Protein AF-A0A918ZG04-F1 (afdb_monomer)

Foldseek 3Di:
DDAWPVQKDWDFFWDQQTWIWIDNVVPDTDTDHHQPPPDDPCLVVAARGWHDWDWDDDPQKIKIWIKRHDPPDPSIDIDIWIANTNDRPRTDD

Sequence (93 aa):
MIRTSAGKYVLYATGGGLVERSSTNRIAFTSGRDAFTTKPSWWSSYATEAWASDISYHGGKYLMYYAVSTFGSNKSAIGLAGSTTGEPDSWSD

Secondary structure (DSSP, 8-state):
-EE-TTS-EEEEESBTT-EEEEESSSSS-EEEEES-SS--GGGGGT-SSEEEEEEEEETTEEEEEEEE--TT----EEEEEEESSSSTT--B-

Structure (mmCIF, N/CA/C/O backbone):
data_AF-A0A918ZG04-F1
#
_entry.id   AF-A0A918ZG04-F1
#
loop_
_atom_site.group_PDB
_atom_site.id
_atom_site.type_symbol
_atom_site.label_atom_id
_atom_site.label_alt_id
_atom_site.label_comp_id
_atom_site.label_asym_id
_atom_site.label_entity_id
_atom_site.label_seq_id
_atom_site.pdbx_PDB_ins_code
_atom_site.Cartn_x
_atom_site.Cartn_y
_atom_site.Cartn_z
_atom_site.occupancy
_atom_site.B_iso_or_equiv
_atom_site.auth_seq_id
_atom_site.auth_comp_id
_atom_site.auth_asym_id
_atom_site.auth_atom_id
_atom_site.pdbx_PDB_model_num
ATOM 1 N N . MET A 1 1 ? -3.702 7.861 5.748 1.00 91.25 1 MET A N 1
ATOM 2 C CA . MET A 1 1 ? -4.110 7.223 7.025 1.00 91.25 1 MET A CA 1
ATOM 3 C C . MET A 1 1 ? -5.617 7.078 7.029 1.00 91.25 1 MET A C 1
ATOM 5 O O . MET A 1 1 ? -6.292 8.048 6.709 1.00 91.25 1 MET A O 1
ATOM 9 N N . ILE A 1 2 ? -6.132 5.922 7.433 1.00 95.88 2 ILE A N 1
ATOM 10 C CA . ILE A 1 2 ? -7.562 5.621 7.504 1.00 95.88 2 ILE A CA 1
ATOM 11 C C . ILE A 1 2 ? -7.893 4.867 8.798 1.00 95.88 2 ILE A C 1
ATOM 13 O O . ILE A 1 2 ? -6.996 4.339 9.451 1.00 95.88 2 ILE A O 1
ATOM 17 N N . ARG A 1 3 ? -9.169 4.835 9.194 1.00 96.12 3 ARG A N 1
ATOM 18 C CA . ARG A 1 3 ? -9.646 4.013 10.312 1.00 96.12 3 ARG A CA 1
ATOM 19 C C . ARG A 1 3 ? -10.260 2.723 9.765 1.00 96.12 3 ARG A C 1
ATOM 21 O O . ARG A 1 3 ? -11.141 2.786 8.907 1.00 96.12 3 ARG A O 1
ATOM 28 N N . THR A 1 4 ? -9.789 1.574 10.235 1.00 95.38 4 THR A N 1
ATOM 29 C CA . THR A 1 4 ? -10.317 0.262 9.846 1.00 95.38 4 THR A CA 1
ATOM 30 C C . THR A 1 4 ? -11.645 -0.019 10.549 1.00 95.38 4 THR A C 1
ATOM 32 O O . THR A 1 4 ? -11.990 0.630 11.542 1.00 95.38 4 THR A O 1
ATOM 35 N N . SER A 1 5 ? -12.406 -0.993 10.051 1.00 92.44 5 SER A N 1
ATOM 36 C CA . SER A 1 5 ? -13.665 -1.439 10.666 1.00 92.44 5 SER A CA 1
ATOM 37 C C . SER A 1 5 ? -13.464 -1.994 12.082 1.00 92.44 5 SER A C 1
ATOM 39 O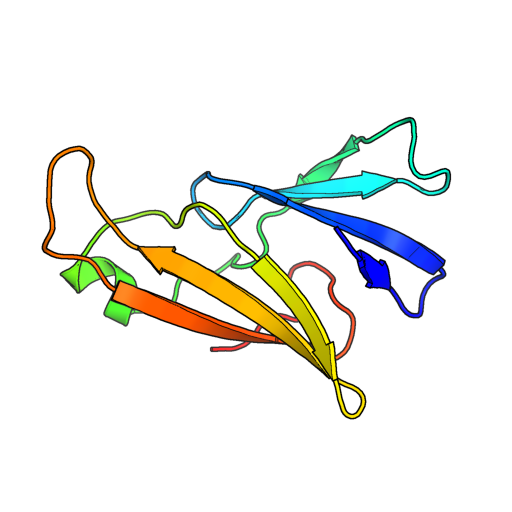 O . SER A 1 5 ? -14.353 -1.872 12.921 1.00 92.44 5 SER A O 1
ATOM 41 N N . ALA A 1 6 ? -12.265 -2.500 12.387 1.00 92.12 6 ALA A N 1
ATOM 42 C CA . ALA A 1 6 ? -11.840 -2.900 13.729 1.00 92.12 6 ALA A CA 1
ATOM 43 C C . ALA A 1 6 ? -11.539 -1.709 14.668 1.00 92.12 6 ALA A C 1
ATOM 45 O O . ALA A 1 6 ? -11.168 -1.899 15.824 1.00 92.12 6 ALA A O 1
ATOM 46 N N . GLY A 1 7 ? -11.672 -0.466 14.191 1.00 94.50 7 GLY A N 1
ATOM 47 C CA . GLY A 1 7 ? -11.491 0.750 14.982 1.00 94.50 7 GLY A CA 1
ATOM 48 C C . GLY A 1 7 ? -10.045 1.241 15.108 1.00 94.50 7 GLY A C 1
ATOM 49 O O . GLY A 1 7 ? -9.848 2.292 15.725 1.00 94.50 7 GLY A O 1
ATOM 50 N N . LYS A 1 8 ? -9.071 0.543 14.504 1.00 95.56 8 LYS A N 1
ATOM 51 C CA . LYS A 1 8 ? -7.639 0.893 14.474 1.00 95.56 8 LYS A CA 1
ATOM 52 C C . LYS A 1 8 ? -7.356 1.939 13.390 1.00 95.56 8 LYS A C 1
ATOM 54 O O . LYS A 1 8 ? -7.968 1.923 12.328 1.00 95.56 8 LYS A O 1
ATOM 59 N N . TYR A 1 9 ? -6.431 2.858 13.637 1.00 97.44 9 TYR A N 1
ATOM 60 C CA . TYR A 1 9 ? -5.897 3.754 12.613 1.00 97.44 9 TYR A CA 1
ATOM 61 C C . TYR A 1 9 ? -4.710 3.092 11.931 1.00 97.44 9 TYR A C 1
ATOM 63 O O . TYR A 1 9 ? -3.793 2.646 12.616 1.00 97.44 9 TYR A O 1
ATOM 71 N N . VAL A 1 10 ? -4.714 3.070 10.603 1.00 96.81 10 VAL A N 1
ATOM 72 C CA . VAL A 1 10 ? -3.637 2.508 9.785 1.00 96.81 10 VAL A CA 1
ATOM 73 C C . VAL A 1 10 ? -3.195 3.513 8.729 1.00 96.81 10 VAL A C 1
ATOM 75 O O . VAL A 1 10 ? -3.991 4.272 8.168 1.00 96.81 10 VAL A O 1
ATOM 78 N N . LEU A 1 11 ? -1.904 3.543 8.450 1.00 96.00 11 LEU A N 1
ATOM 79 C CA . LEU A 1 11 ? -1.333 4.174 7.268 1.00 96.00 11 LEU A CA 1
ATOM 80 C C . LEU A 1 11 ? -0.233 3.274 6.736 1.00 96.00 11 LEU A C 1
ATOM 82 O O . LEU A 1 11 ? 0.349 2.503 7.491 1.00 96.00 11 LEU A O 1
ATOM 86 N N . TYR A 1 12 ? 0.057 3.408 5.454 1.00 97.69 12 TYR A N 1
ATOM 87 C CA . TYR A 1 12 ? 1.146 2.695 4.818 1.00 97.69 12 TYR A CA 1
ATOM 88 C C . TYR A 1 12 ? 2.128 3.716 4.254 1.00 97.69 12 TYR A C 1
ATOM 90 O O . TYR A 1 12 ? 1.754 4.863 3.985 1.00 97.69 12 TYR A O 1
ATOM 98 N N . ALA A 1 13 ? 3.399 3.342 4.191 1.00 96.31 13 ALA A N 1
ATOM 99 C CA . ALA A 1 13 ? 4.476 4.252 3.835 1.00 96.31 13 ALA A CA 1
ATOM 100 C C . ALA A 1 13 ? 5.450 3.609 2.849 1.00 96.31 13 ALA A C 1
ATOM 102 O O . ALA A 1 13 ? 5.514 2.389 2.719 1.00 96.31 13 ALA A O 1
ATOM 103 N N . THR A 1 14 ? 6.232 4.459 2.184 1.00 97.69 14 THR A N 1
ATOM 104 C CA . THR A 1 14 ? 7.336 4.058 1.307 1.00 97.69 14 THR A CA 1
ATOM 105 C C . THR A 1 14 ? 8.261 3.045 1.984 1.00 97.69 14 THR A C 1
ATOM 107 O O . THR A 1 14 ? 8.699 3.259 3.115 1.00 97.69 14 THR A O 1
ATOM 110 N N . GLY A 1 15 ? 8.573 1.967 1.267 1.00 90.38 15 GLY A N 1
ATOM 111 C CA . GLY A 1 15 ? 9.414 0.864 1.731 1.00 90.38 15 GLY A CA 1
ATOM 112 C C . GLY A 1 15 ? 8.892 -0.469 1.202 1.00 90.38 15 GLY A C 1
ATOM 113 O O . GLY A 1 15 ? 7.726 -0.566 0.831 1.00 90.38 15 GLY A O 1
ATOM 114 N N . GLY A 1 16 ? 9.760 -1.477 1.112 1.00 83.88 16 GLY A N 1
ATOM 115 C CA . GLY A 1 16 ? 9.609 -2.690 0.296 1.00 83.88 16 GLY A CA 1
ATOM 116 C C . GLY A 1 16 ? 8.395 -3.607 0.492 1.00 83.88 16 GLY A C 1
ATOM 117 O O . GLY A 1 16 ? 8.594 -4.785 0.743 1.00 83.88 16 GLY A O 1
ATOM 118 N N . GLY A 1 17 ? 7.197 -3.130 0.157 1.00 87.25 17 GLY A N 1
ATOM 119 C CA . GLY A 1 17 ? 5.906 -3.819 0.306 1.00 87.25 17 GLY A CA 1
ATOM 120 C C . GLY A 1 17 ? 4.807 -2.920 0.894 1.00 87.25 17 GLY A C 1
ATOM 121 O O . GLY A 1 17 ? 3.676 -3.368 1.058 1.00 87.25 17 GLY A O 1
ATOM 122 N N . LEU A 1 18 ? 5.133 -1.645 1.138 1.00 97.12 18 LEU A N 1
ATOM 123 C CA . LEU A 1 18 ? 4.362 -0.620 1.837 1.00 97.12 18 LEU A CA 1
ATOM 124 C C . LEU A 1 18 ? 4.180 -0.977 3.310 1.00 97.12 18 LEU A C 1
ATOM 126 O O . LEU A 1 18 ? 3.276 -1.723 3.658 1.00 97.12 18 LEU A O 1
ATOM 130 N N . VAL A 1 19 ? 5.030 -0.433 4.182 1.00 96.62 19 VAL A N 1
ATOM 131 C CA . VAL A 1 19 ? 5.034 -0.785 5.611 1.00 96.62 19 VAL A CA 1
ATOM 132 C C . VAL A 1 19 ? 3.852 -0.156 6.343 1.00 96.62 19 VAL A C 1
ATOM 134 O O . VAL A 1 19 ? 3.648 1.059 6.274 1.00 96.62 19 VAL A O 1
ATOM 137 N N . GLU A 1 20 ? 3.092 -0.962 7.084 1.00 96.94 20 GLU A N 1
ATOM 138 C CA . GLU A 1 20 ? 2.021 -0.476 7.951 1.00 96.94 20 GLU A CA 1
ATOM 139 C C . GLU A 1 20 ? 2.599 0.295 9.149 1.00 96.94 20 GLU A C 1
ATOM 141 O O . GLU A 1 20 ? 3.523 -0.154 9.835 1.00 96.94 20 GLU A O 1
ATOM 146 N N . ARG A 1 21 ? 1.991 1.437 9.470 1.00 96.69 21 ARG A N 1
ATOM 147 C CA . ARG A 1 21 ? 2.024 2.038 10.805 1.00 96.69 21 ARG A CA 1
ATOM 148 C C . ARG A 1 21 ? 0.614 2.059 11.365 1.00 96.69 21 ARG A C 1
ATOM 150 O O . ARG A 1 21 ? -0.302 2.559 10.708 1.00 96.69 21 ARG A O 1
ATOM 157 N N . SER A 1 22 ? 0.448 1.570 12.589 1.00 96.75 22 SER A N 1
ATOM 158 C CA . SER A 1 22 ? -0.870 1.441 13.205 1.00 96.75 22 SER A CA 1
ATOM 159 C C . SER A 1 22 ? -0.955 2.084 14.584 1.00 96.75 22 SER A C 1
ATOM 161 O O . SER A 1 22 ? 0.050 2.245 15.272 1.00 96.75 22 SER A O 1
ATOM 163 N N . SER A 1 23 ? -2.156 2.507 14.972 1.00 97.62 23 SER A N 1
ATOM 164 C CA . SER A 1 23 ? -2.416 3.167 16.250 1.00 97.62 23 SER A CA 1
ATOM 165 C C . SER A 1 23 ? -3.860 2.959 16.695 1.00 97.62 23 SER A C 1
ATOM 167 O O . SER A 1 23 ? -4.776 2.958 15.877 1.00 97.62 23 SER A O 1
ATOM 169 N N . THR A 1 24 ? -4.098 2.858 18.001 1.00 97.12 24 THR A N 1
ATOM 170 C CA . THR A 1 24 ? -5.455 2.863 18.576 1.00 97.12 24 THR A CA 1
ATOM 171 C C . THR A 1 24 ? -5.946 4.269 18.922 1.00 97.12 24 THR A C 1
ATOM 173 O O . THR A 1 24 ? -7.151 4.494 18.996 1.00 97.12 24 THR A O 1
ATOM 176 N N . ASN A 1 25 ? -5.036 5.235 19.092 1.00 96.56 25 ASN A N 1
ATOM 177 C CA . ASN A 1 25 ? -5.348 6.596 19.539 1.00 96.56 25 ASN A CA 1
ATOM 178 C C . ASN A 1 25 ? -4.992 7.690 18.519 1.00 96.56 25 ASN A C 1
ATOM 180 O O . ASN A 1 25 ? -5.183 8.866 18.814 1.00 96.56 25 ASN A O 1
ATOM 184 N N . ARG A 1 26 ? -4.495 7.317 17.328 1.00 96.38 26 ARG A N 1
ATOM 185 C CA . ARG A 1 26 ? -4.096 8.228 16.235 1.00 96.38 26 ARG A CA 1
ATOM 186 C C . ARG A 1 26 ? -2.905 9.139 16.572 1.00 96.38 26 ARG A C 1
ATOM 188 O O . ARG A 1 26 ? -2.639 10.086 15.838 1.00 96.38 26 ARG A O 1
ATOM 195 N N . ILE A 1 27 ? -2.194 8.862 17.664 1.00 96.81 27 ILE A N 1
ATOM 196 C CA . ILE A 1 27 ? -1.065 9.670 18.145 1.00 96.81 27 ILE A CA 1
ATOM 197 C C . ILE A 1 27 ? 0.187 8.802 18.237 1.00 96.81 27 ILE A C 1
ATOM 199 O O . ILE A 1 27 ? 1.198 9.099 17.608 1.00 96.81 27 ILE A O 1
ATOM 203 N N . ALA A 1 28 ? 0.117 7.710 18.999 1.00 97.56 28 ALA A N 1
ATOM 204 C CA . ALA A 1 28 ? 1.224 6.780 19.170 1.00 97.56 28 ALA A CA 1
ATOM 205 C C . ALA A 1 28 ? 1.115 5.669 18.126 1.00 97.56 28 ALA A C 1
ATOM 207 O 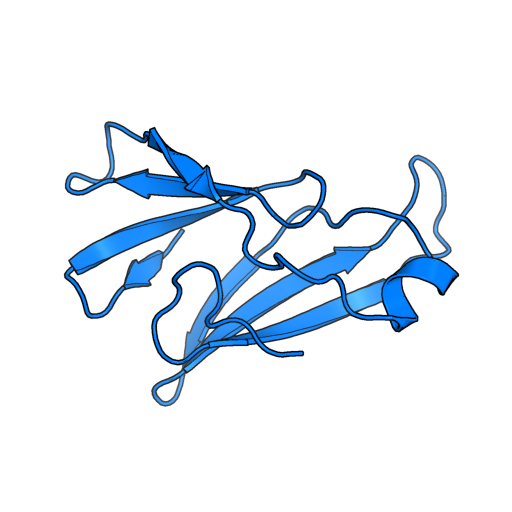O . ALA A 1 28 ? 0.171 4.875 18.172 1.00 97.56 28 ALA A O 1
ATOM 208 N N . PHE A 1 29 ? 2.059 5.630 17.185 1.00 97.31 29 PHE A N 1
ATOM 209 C CA . PHE A 1 29 ? 2.090 4.635 16.116 1.00 97.31 29 PHE A CA 1
ATOM 210 C C . PHE A 1 29 ? 3.170 3.588 16.357 1.00 97.31 29 PHE A C 1
ATOM 212 O O . PHE A 1 29 ? 4.300 3.915 16.717 1.00 97.31 29 PHE A O 1
ATOM 219 N N . THR A 1 30 ? 2.834 2.337 16.077 1.00 97.06 30 THR A N 1
ATOM 220 C CA . THR A 1 30 ? 3.775 1.219 16.030 1.00 97.06 30 THR A CA 1
ATOM 221 C C . THR A 1 30 ? 3.953 0.750 14.591 1.00 97.06 30 THR A C 1
ATOM 223 O O . THR A 1 30 ? 3.052 0.893 13.760 1.00 97.06 30 THR A O 1
ATOM 226 N N . SER A 1 31 ? 5.136 0.224 14.273 1.00 94.69 31 SER A N 1
ATOM 227 C CA . SER A 1 31 ? 5.373 -0.432 12.984 1.00 94.69 31 SER A CA 1
ATOM 228 C C . SER A 1 31 ? 4.695 -1.798 12.947 1.00 94.69 31 SER A C 1
ATOM 230 O O . SER A 1 31 ? 4.755 -2.539 13.928 1.00 94.69 31 SER A O 1
ATOM 232 N N . GLY A 1 32 ? 4.074 -2.112 11.814 1.00 91.19 32 GLY A N 1
ATOM 233 C CA . GLY A 1 32 ? 3.475 -3.405 11.511 1.00 91.19 32 GLY A CA 1
ATOM 234 C C . GLY A 1 32 ? 4.215 -4.132 10.389 1.00 91.19 32 GLY A C 1
ATOM 235 O O . GLY A 1 32 ? 5.421 -3.953 10.202 1.00 91.19 32 GLY A O 1
ATOM 236 N N . ARG A 1 33 ? 3.476 -4.973 9.660 1.00 93.81 33 ARG A N 1
ATOM 237 C CA . ARG A 1 33 ? 3.965 -5.683 8.467 1.00 93.81 33 ARG A CA 1
ATOM 238 C C . ARG A 1 33 ? 3.689 -4.874 7.201 1.00 93.81 33 ARG A C 1
ATOM 240 O O . ARG A 1 33 ? 2.945 -3.897 7.229 1.00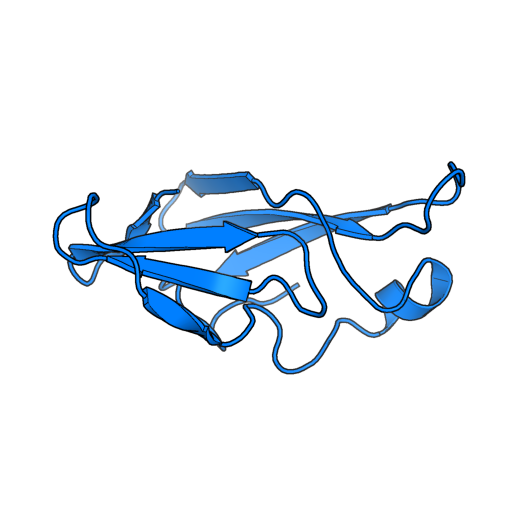 93.81 33 ARG A O 1
ATOM 247 N N . ASP A 1 34 ? 4.277 -5.299 6.093 1.00 96.38 34 ASP A N 1
ATOM 248 C CA . ASP A 1 34 ? 3.970 -4.740 4.781 1.00 96.38 34 ASP A CA 1
ATOM 249 C C . ASP A 1 34 ? 2.536 -5.070 4.342 1.00 96.38 34 ASP A C 1
ATOM 251 O O . ASP A 1 34 ? 2.006 -6.133 4.670 1.00 96.38 34 ASP A O 1
ATOM 255 N N . ALA A 1 35 ? 1.920 -4.172 3.569 1.00 96.44 35 ALA A N 1
ATOM 256 C CA . ALA A 1 35 ? 0.638 -4.413 2.909 1.00 96.44 35 ALA A CA 1
ATOM 257 C C . ALA A 1 35 ? 0.725 -5.644 2.000 1.00 96.44 35 ALA A C 1
ATOM 259 O O . ALA A 1 35 ? -0.148 -6.512 2.037 1.00 96.44 35 ALA A O 1
ATOM 260 N N . PHE A 1 36 ? 1.807 -5.711 1.219 1.00 95.62 36 PHE A N 1
ATOM 261 C CA . PHE A 1 36 ? 2.107 -6.790 0.290 1.00 95.62 36 PHE A CA 1
ATOM 262 C C . PHE A 1 36 ? 3.199 -7.697 0.853 1.00 95.62 36 PHE A C 1
ATOM 264 O O . PHE A 1 36 ? 4.390 -7.443 0.673 1.00 95.62 36 PHE A O 1
ATOM 271 N N . THR A 1 37 ? 2.796 -8.802 1.479 1.00 90.00 37 THR A N 1
ATOM 272 C CA . THR A 1 37 ? 3.724 -9.881 1.857 1.00 90.00 37 THR A CA 1
ATOM 273 C C . THR A 1 37 ? 4.242 -10.644 0.637 1.00 90.00 37 THR A C 1
ATOM 275 O O . THR A 1 37 ? 5.384 -11.097 0.627 1.00 90.00 37 THR A O 1
ATOM 278 N N . THR A 1 38 ? 3.438 -10.717 -0.428 1.00 92.25 38 THR A N 1
ATOM 279 C CA . THR A 1 38 ? 3.871 -11.118 -1.773 1.00 92.25 38 THR A CA 1
ATOM 280 C C . THR A 1 38 ? 3.621 -9.967 -2.740 1.00 92.25 38 THR A C 1
ATOM 282 O O . THR A 1 38 ? 2.490 -9.509 -2.887 1.00 92.25 38 THR A O 1
ATOM 285 N N . LYS A 1 39 ? 4.680 -9.487 -3.397 1.00 94.56 39 LYS A N 1
ATOM 286 C CA . LYS A 1 39 ? 4.600 -8.363 -4.339 1.00 94.56 39 LYS A CA 1
ATOM 287 C C . LYS A 1 39 ? 3.963 -8.822 -5.658 1.00 94.56 39 LYS A C 1
ATOM 289 O O . LYS A 1 39 ? 4.360 -9.880 -6.157 1.00 94.56 39 LYS A O 1
ATOM 294 N N . PRO A 1 40 ? 3.037 -8.046 -6.250 1.00 95.69 40 PRO A N 1
ATOM 295 C CA . PRO A 1 40 ? 2.530 -8.314 -7.591 1.00 95.69 40 PRO A CA 1
ATOM 296 C C . PRO A 1 40 ? 3.674 -8.496 -8.596 1.00 95.69 40 PRO A C 1
ATOM 298 O O . PRO A 1 40 ? 4.632 -7.720 -8.618 1.00 95.69 40 PRO A O 1
ATOM 301 N N . SER A 1 41 ? 3.590 -9.528 -9.440 1.00 96.50 41 SER A N 1
ATOM 302 C CA . SER A 1 41 ? 4.695 -9.912 -10.335 1.00 96.50 41 SER A CA 1
ATOM 303 C C . SER A 1 41 ? 5.092 -8.794 -11.303 1.00 96.50 41 SER A C 1
ATOM 305 O O . SER A 1 41 ? 6.273 -8.655 -11.640 1.00 96.50 41 SER A O 1
ATOM 307 N N . TRP A 1 42 ? 4.132 -7.955 -11.705 1.00 97.56 42 TRP A N 1
ATOM 308 C CA . TRP A 1 42 ? 4.360 -6.846 -12.627 1.00 97.56 42 TRP A CA 1
ATOM 309 C C . TRP A 1 42 ? 5.292 -5.768 -12.061 1.00 97.56 42 TRP A C 1
ATOM 311 O O . TRP A 1 42 ? 5.941 -5.081 -12.853 1.00 97.56 42 TRP A O 1
ATOM 321 N N . TRP A 1 43 ? 5.434 -5.645 -10.729 1.00 97.31 43 TRP A N 1
ATOM 322 C CA . TRP A 1 43 ? 6.321 -4.647 -10.111 1.00 97.31 43 TRP A CA 1
ATOM 323 C C . TRP A 1 43 ? 7.739 -4.744 -10.665 1.00 97.31 43 TRP A C 1
ATOM 325 O O . TRP A 1 43 ? 8.348 -3.722 -10.971 1.00 97.31 43 TRP A O 1
ATOM 335 N N . SER A 1 44 ? 8.218 -5.975 -10.883 1.00 96.88 44 SER A N 1
ATOM 336 C CA . SER A 1 44 ? 9.569 -6.281 -11.373 1.00 96.88 44 SER A CA 1
ATOM 337 C C . SER A 1 44 ? 9.924 -5.619 -12.712 1.00 96.88 44 SER A C 1
ATOM 339 O O . SER A 1 44 ? 11.102 -5.443 -13.012 1.00 96.88 44 SER A O 1
ATOM 341 N N . SER A 1 45 ? 8.930 -5.185 -13.496 1.00 98.00 45 SER A N 1
ATOM 342 C CA . SER A 1 45 ? 9.151 -4.420 -14.733 1.00 98.00 45 SER A CA 1
ATOM 343 C C . SER A 1 45 ? 9.588 -2.964 -14.492 1.00 98.00 45 SER A C 1
ATOM 345 O O . SER A 1 45 ? 10.068 -2.302 -15.423 1.00 98.00 45 SER A O 1
ATOM 347 N N . TYR A 1 46 ? 9.431 -2.475 -13.257 1.00 98.12 46 TYR A N 1
ATOM 348 C CA . TYR A 1 46 ? 9.651 -1.090 -12.838 1.00 98.12 46 TYR A CA 1
ATOM 349 C C . TYR A 1 46 ? 10.626 -0.980 -11.656 1.00 98.12 46 TYR A C 1
ATOM 351 O O . TYR A 1 46 ? 11.611 -0.252 -11.763 1.00 98.12 46 TYR A O 1
ATOM 359 N N . ALA A 1 47 ? 10.374 -1.687 -10.546 1.00 97.50 47 ALA A N 1
ATOM 360 C CA . ALA A 1 47 ?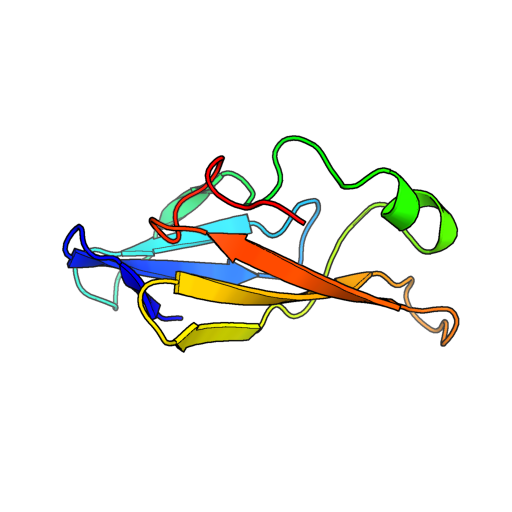 11.190 -1.642 -9.329 1.00 97.50 47 ALA A CA 1
ATOM 361 C C . ALA A 1 47 ? 10.938 -2.849 -8.400 1.00 97.50 47 ALA A C 1
ATOM 363 O O . ALA A 1 47 ? 10.101 -3.708 -8.664 1.00 97.50 47 ALA A O 1
ATOM 364 N N . THR A 1 48 ? 11.664 -2.915 -7.283 1.00 96.12 48 THR A N 1
ATOM 365 C CA . THR A 1 48 ? 11.523 -3.971 -6.261 1.00 96.12 48 THR A CA 1
ATOM 366 C C . THR A 1 48 ? 10.706 -3.536 -5.041 1.00 96.12 48 THR A C 1
ATOM 368 O O . THR A 1 48 ? 10.461 -4.345 -4.140 1.00 96.12 48 THR A O 1
ATOM 371 N N . GLU A 1 49 ? 10.270 -2.280 -4.990 1.00 96.19 49 GLU A N 1
ATOM 372 C CA . GLU A 1 49 ? 9.509 -1.693 -3.889 1.00 96.19 49 GLU A CA 1
ATOM 373 C C . GLU A 1 49 ? 8.480 -0.673 -4.382 1.00 96.19 49 GLU A C 1
ATOM 375 O O . GLU A 1 49 ? 8.511 -0.251 -5.540 1.00 96.19 49 GLU A O 1
ATOM 380 N N . ALA A 1 50 ? 7.573 -0.294 -3.481 1.00 97.62 50 ALA A N 1
ATOM 381 C CA . ALA A 1 50 ? 6.520 0.671 -3.741 1.00 97.62 50 ALA A CA 1
ATOM 382 C C . ALA A 1 50 ? 6.583 1.851 -2.770 1.00 97.62 50 ALA A C 1
ATOM 384 O O . ALA A 1 50 ? 7.057 1.740 -1.633 1.00 97.62 50 ALA A O 1
ATOM 385 N N . TRP A 1 51 ? 6.101 2.993 -3.243 1.00 98.31 51 TRP A N 1
ATOM 386 C CA . TRP A 1 51 ? 6.263 4.297 -2.624 1.00 98.31 51 TRP A CA 1
ATOM 387 C C . TRP A 1 51 ? 4.937 5.046 -2.531 1.00 98.31 51 TRP A C 1
ATOM 389 O O . TRP A 1 51 ? 4.019 4.815 -3.320 1.00 98.31 51 TRP A O 1
ATOM 399 N N . ALA A 1 52 ? 4.901 6.008 -1.604 1.00 98.00 52 ALA A N 1
ATOM 400 C CA . ALA A 1 52 ? 3.921 7.093 -1.564 1.00 98.00 52 ALA A CA 1
ATOM 401 C C . ALA A 1 52 ? 2.461 6.622 -1.671 1.00 98.00 52 ALA A C 1
ATOM 403 O O . ALA A 1 52 ? 1.694 7.129 -2.487 1.00 98.00 52 ALA A O 1
ATOM 404 N N . SER A 1 53 ? 2.083 5.634 -0.857 1.00 97.50 53 SER A N 1
ATOM 405 C CA . SER A 1 53 ? 0.724 5.103 -0.888 1.00 97.50 53 SER A CA 1
ATOM 406 C C . SER A 1 53 ? -0.316 6.134 -0.450 1.00 97.50 53 SER A C 1
ATOM 408 O O . SER A 1 53 ? -0.131 6.799 0.573 1.00 97.50 53 SER A O 1
ATOM 410 N N . ASP A 1 54 ? -1.444 6.169 -1.151 1.00 98.00 54 ASP A N 1
ATOM 411 C CA . ASP A 1 54 ? -2.651 6.901 -0.773 1.00 98.00 54 ASP A CA 1
ATOM 412 C C . ASP A 1 54 ? -3.810 5.926 -0.554 1.00 98.00 54 ASP A C 1
ATOM 414 O O . ASP A 1 54 ? -3.937 4.945 -1.285 1.00 98.00 54 ASP A O 1
ATOM 418 N N . ILE A 1 55 ? -4.625 6.155 0.482 1.00 97.75 55 ILE A N 1
ATOM 419 C CA . ILE A 1 55 ? -5.662 5.201 0.899 1.00 97.75 55 ILE A CA 1
ATOM 420 C C . ILE A 1 55 ? -6.972 5.908 1.185 1.00 97.75 55 ILE A C 1
ATOM 422 O O . ILE A 1 55 ? -7.025 6.840 1.992 1.00 97.75 55 ILE A O 1
ATOM 426 N N . SER A 1 56 ? -8.043 5.358 0.626 1.00 97.31 56 SER A N 1
ATOM 427 C CA . SER A 1 56 ? -9.412 5.814 0.821 1.00 97.31 56 SER A CA 1
ATOM 428 C C . SER A 1 56 ? -10.374 4.638 1.019 1.00 97.31 56 SER A C 1
ATOM 430 O O . SER A 1 56 ? -10.033 3.478 0.782 1.00 97.31 56 SER A O 1
ATOM 432 N N . TYR A 1 57 ? -11.578 4.925 1.519 1.00 97.25 57 TYR A N 1
ATOM 433 C CA . TYR A 1 57 ? -12.626 3.925 1.721 1.00 97.25 57 TYR A CA 1
ATOM 434 C C . TYR A 1 57 ? -13.872 4.322 0.939 1.00 97.25 57 TYR A C 1
ATOM 436 O O . TYR A 1 57 ? -14.466 5.370 1.197 1.00 97.25 57 TYR A O 1
ATOM 444 N N . HIS A 1 58 ? -14.266 3.477 -0.010 1.00 96.44 58 HIS A N 1
ATOM 445 C CA . HIS A 1 58 ? -15.384 3.726 -0.913 1.00 96.44 58 HIS A CA 1
ATOM 446 C C . HIS A 1 58 ? -16.176 2.439 -1.135 1.00 96.44 58 HIS A C 1
ATOM 448 O O . HIS A 1 58 ? -15.601 1.382 -1.379 1.00 96.44 58 HIS A O 1
ATOM 454 N N . GLY A 1 59 ? -17.507 2.523 -1.051 1.00 94.06 59 GLY A N 1
ATOM 455 C CA . GLY A 1 59 ? -18.389 1.407 -1.411 1.00 94.06 59 GLY A CA 1
ATOM 456 C C . GLY A 1 59 ? -18.130 0.108 -0.638 1.00 94.06 59 GLY A C 1
ATOM 457 O O . GLY A 1 59 ? -18.263 -0.968 -1.207 1.00 94.06 59 GLY A O 1
ATOM 458 N N . GLY A 1 60 ? -17.724 0.191 0.634 1.00 94.69 60 GLY A N 1
ATOM 459 C CA . GLY A 1 60 ? -17.437 -0.999 1.442 1.00 94.69 60 GLY A CA 1
ATOM 460 C C . GLY A 1 60 ? -16.013 -1.552 1.304 1.00 94.69 60 GLY A C 1
ATOM 461 O O . GLY A 1 60 ? -15.720 -2.606 1.863 1.00 94.69 60 GLY A O 1
ATOM 462 N N . LYS A 1 61 ? -15.134 -0.875 0.554 1.00 96.81 61 LYS A N 1
ATOM 463 C CA . LYS A 1 61 ? -13.790 -1.355 0.224 1.00 96.81 61 LYS A CA 1
ATOM 464 C C . LYS A 1 61 ? -12.734 -0.293 0.522 1.00 96.81 61 LYS A C 1
ATOM 466 O O . LYS A 1 61 ? -12.923 0.888 0.230 1.00 96.81 61 LYS A O 1
ATOM 471 N N . TYR A 1 62 ? -11.611 -0.726 1.083 1.00 98.00 62 TYR A N 1
ATOM 472 C CA . TYR A 1 62 ? -10.394 0.071 1.176 1.00 98.00 62 TYR A CA 1
ATOM 473 C C . TYR A 1 62 ? -9.660 -0.004 -0.161 1.00 98.00 62 TYR A C 1
ATOM 475 O O . TYR A 1 62 ? -9.457 -1.093 -0.702 1.00 98.00 62 TYR A O 1
ATOM 483 N N . LEU A 1 63 ? -9.281 1.150 -0.694 1.00 98.19 63 LEU A N 1
ATOM 484 C CA . LEU A 1 63 ? -8.554 1.292 -1.948 1.00 98.19 63 LEU A CA 1
ATOM 485 C C . LEU A 1 63 ? -7.210 1.940 -1.645 1.00 98.19 63 LEU A C 1
ATOM 487 O O . LEU A 1 63 ? -7.174 2.965 -0.968 1.00 98.19 63 LEU A O 1
ATOM 491 N N . MET A 1 64 ? -6.127 1.339 -2.126 1.00 98.19 64 MET A N 1
ATOM 492 C CA . MET A 1 64 ? -4.770 1.847 -1.970 1.00 98.19 64 MET A CA 1
ATOM 493 C C . MET A 1 64 ? -4.144 2.066 -3.339 1.00 98.19 64 MET A C 1
ATOM 495 O O . MET A 1 64 ? -3.882 1.105 -4.059 1.00 98.19 64 MET A O 1
ATOM 499 N N . TYR A 1 65 ? -3.862 3.321 -3.666 1.00 98.38 65 TYR A N 1
ATOM 500 C CA . TYR A 1 65 ? -2.987 3.664 -4.780 1.00 98.38 65 TYR A CA 1
ATOM 501 C C . TYR A 1 65 ? -1.543 3.721 -4.293 1.00 98.38 65 TYR A C 1
ATOM 503 O O . TYR A 1 65 ? -1.289 4.130 -3.161 1.00 98.38 65 TYR A O 1
ATOM 511 N N . TYR A 1 66 ? -0.591 3.320 -5.131 1.00 98.44 66 TYR A N 1
ATOM 512 C CA . TYR A 1 66 ? 0.837 3.346 -4.802 1.00 98.44 66 TYR A CA 1
ATOM 513 C C . TYR A 1 66 ? 1.693 3.456 -6.065 1.00 98.44 66 TYR A C 1
ATOM 515 O O .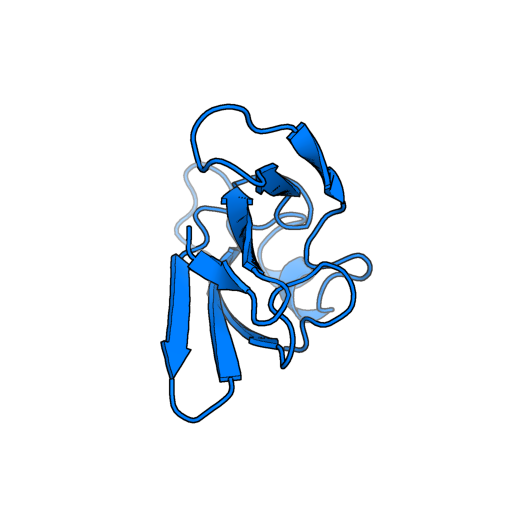 TYR A 1 66 ? 1.256 3.072 -7.148 1.00 98.44 66 TYR A O 1
ATOM 523 N N . ALA A 1 67 ? 2.920 3.960 -5.937 1.00 98.44 67 ALA A N 1
ATOM 524 C CA . ALA A 1 67 ? 3.861 4.077 -7.049 1.00 98.44 67 ALA A CA 1
ATOM 525 C C . ALA A 1 67 ? 4.930 2.979 -6.999 1.00 98.44 67 ALA A C 1
ATOM 527 O O . ALA A 1 67 ? 5.451 2.684 -5.930 1.00 98.44 67 ALA A O 1
ATOM 528 N N . VAL A 1 68 ? 5.310 2.426 -8.150 1.00 98.44 68 VAL A N 1
ATOM 529 C CA . VAL A 1 68 ? 6.455 1.511 -8.304 1.00 98.44 68 VAL A CA 1
ATOM 530 C C . VAL A 1 68 ? 7.453 2.176 -9.245 1.00 98.44 68 VAL A C 1
ATOM 532 O O . VAL A 1 68 ? 7.147 2.413 -10.417 1.00 98.44 68 VAL A O 1
ATOM 535 N N . SER A 1 69 ? 8.621 2.553 -8.720 1.00 98.00 69 SER A N 1
ATOM 536 C CA . SER A 1 69 ? 9.609 3.359 -9.445 1.00 98.00 69 SER A CA 1
ATOM 537 C C . SER A 1 69 ? 11.018 3.201 -8.872 1.00 98.00 69 SER A C 1
ATOM 539 O O . SER A 1 69 ? 11.208 2.670 -7.781 1.00 98.00 69 SER A O 1
ATOM 541 N N . THR A 1 70 ? 12.009 3.698 -9.610 1.00 97.69 70 THR A N 1
ATOM 542 C CA . THR A 1 70 ? 13.390 3.886 -9.150 1.00 97.69 70 THR A CA 1
ATOM 543 C C . THR A 1 70 ? 13.746 5.371 -9.107 1.00 97.69 70 THR A C 1
ATOM 545 O O . THR A 1 70 ? 13.127 6.198 -9.783 1.00 97.69 70 THR A O 1
ATOM 548 N N . PHE A 1 71 ? 14.703 5.740 -8.252 1.00 97.19 71 PHE A N 1
ATOM 549 C CA . PHE A 1 71 ? 15.001 7.147 -7.979 1.00 97.19 71 PHE A CA 1
ATOM 550 C C . PHE A 1 71 ? 15.592 7.813 -9.226 1.00 97.19 71 PHE A C 1
ATOM 552 O O . PHE A 1 71 ? 16.521 7.283 -9.831 1.00 97.19 71 PHE A O 1
ATOM 559 N N . GLY A 1 72 ? 15.043 8.964 -9.623 1.00 97.50 72 GLY A N 1
ATOM 560 C CA . GLY A 1 72 ? 15.468 9.694 -10.824 1.00 97.50 72 GLY A CA 1
ATOM 561 C C . GLY A 1 72 ? 14.949 9.136 -12.157 1.00 97.50 72 GLY A C 1
ATOM 562 O O . GLY A 1 72 ? 15.239 9.719 -13.197 1.00 97.50 72 GLY A O 1
ATOM 563 N N . SER A 1 73 ? 14.170 8.049 -12.151 1.00 97.75 73 SER A N 1
ATOM 564 C CA . SER A 1 73 ? 13.530 7.488 -13.348 1.00 97.75 73 SER A CA 1
ATOM 565 C C . SER A 1 73 ? 12.072 7.937 -13.465 1.00 97.75 73 SER A C 1
ATOM 567 O O . SER A 1 73 ? 11.367 8.022 -12.462 1.00 97.75 73 SER A O 1
ATOM 569 N N . ASN A 1 74 ? 11.603 8.163 -14.695 1.00 97.44 74 ASN A N 1
ATOM 570 C CA . ASN A 1 74 ? 10.179 8.323 -15.020 1.00 97.44 74 ASN A CA 1
ATOM 571 C C . ASN A 1 74 ? 9.551 7.047 -15.613 1.00 97.44 74 ASN A C 1
ATOM 573 O O . ASN A 1 74 ? 8.365 7.042 -15.948 1.00 97.44 74 ASN A O 1
ATOM 577 N N . LYS A 1 75 ? 10.331 5.966 -15.770 1.00 98.19 75 LYS A N 1
ATOM 578 C CA . LYS A 1 75 ? 9.792 4.636 -16.061 1.00 98.19 75 LYS A CA 1
ATOM 579 C C . LYS A 1 75 ? 9.176 4.096 -14.773 1.00 98.19 75 LYS A C 1
ATOM 581 O O . LYS A 1 75 ? 9.835 3.400 -14.003 1.00 98.19 75 LYS A O 1
ATOM 586 N N . SER A 1 76 ? 7.917 4.446 -14.563 1.00 98.50 76 SER A N 1
ATOM 587 C CA . SER A 1 76 ? 7.183 4.214 -13.321 1.00 98.50 76 SER A CA 1
ATOM 588 C C . SER A 1 76 ? 5.776 3.704 -13.625 1.00 98.50 76 SER A C 1
ATOM 590 O O . SER A 1 76 ? 5.273 3.864 -14.740 1.00 98.50 76 SER A O 1
ATOM 592 N N . ALA A 1 77 ? 5.128 3.119 -12.625 1.00 98.50 77 ALA A N 1
ATOM 593 C CA . ALA A 1 77 ? 3.720 2.744 -12.689 1.00 98.50 77 ALA A CA 1
ATOM 5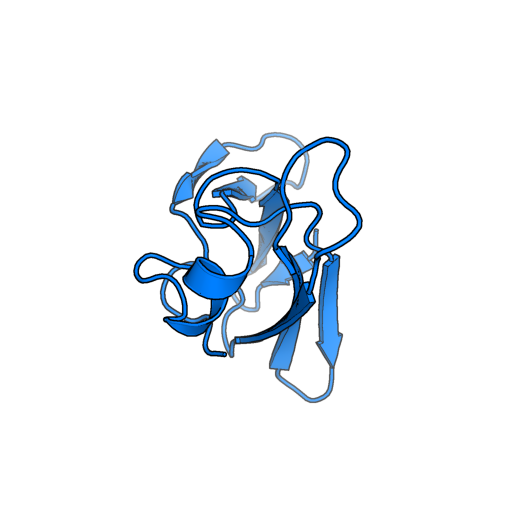94 C C . ALA A 1 77 ? 2.994 3.129 -11.398 1.00 98.50 77 ALA A C 1
ATOM 596 O O . ALA A 1 77 ? 3.606 3.187 -10.329 1.00 98.50 77 ALA A O 1
ATOM 597 N N . ILE A 1 78 ? 1.687 3.370 -11.510 1.00 98.69 78 ILE A N 1
ATOM 598 C CA . ILE A 1 78 ? 0.777 3.487 -10.367 1.00 98.69 78 ILE A CA 1
ATOM 599 C C . ILE A 1 78 ? -0.059 2.210 -10.320 1.00 98.69 78 ILE A C 1
ATOM 601 O O . ILE A 1 78 ? -0.703 1.868 -11.310 1.00 98.69 78 ILE A O 1
ATOM 605 N N . GLY A 1 79 ? -0.032 1.518 -9.184 1.00 98.19 79 GLY A N 1
ATOM 606 C CA . GLY A 1 79 ? -0.891 0.371 -8.902 1.00 98.19 79 GLY A CA 1
ATOM 607 C C . GLY A 1 79 ? -2.121 0.770 -8.090 1.00 98.19 79 GLY A C 1
ATOM 608 O O . GLY A 1 79 ? -2.138 1.825 -7.449 1.00 98.19 79 GLY A O 1
ATOM 609 N N . LEU A 1 80 ? -3.137 -0.092 -8.102 1.00 98.06 80 LEU A N 1
ATOM 610 C CA . LEU A 1 80 ? -4.328 0.013 -7.266 1.00 98.06 80 LEU A CA 1
ATOM 611 C C . LEU A 1 80 ? -4.568 -1.337 -6.601 1.00 98.06 80 LEU A C 1
ATOM 613 O O . LEU A 1 80 ? -4.787 -2.317 -7.294 1.00 98.06 80 LEU A O 1
ATOM 617 N N . ALA A 1 81 ? -4.607 -1.361 -5.273 1.00 98.06 81 ALA A N 1
ATOM 618 C CA . ALA A 1 81 ? -5.009 -2.533 -4.515 1.00 98.06 81 ALA A CA 1
ATOM 619 C C . ALA A 1 81 ? -6.297 -2.306 -3.734 1.00 98.06 81 ALA A C 1
ATOM 621 O O . ALA A 1 81 ? -6.613 -1.212 -3.262 1.00 98.06 81 ALA A O 1
ATOM 622 N N . GLY A 1 82 ? -7.037 -3.390 -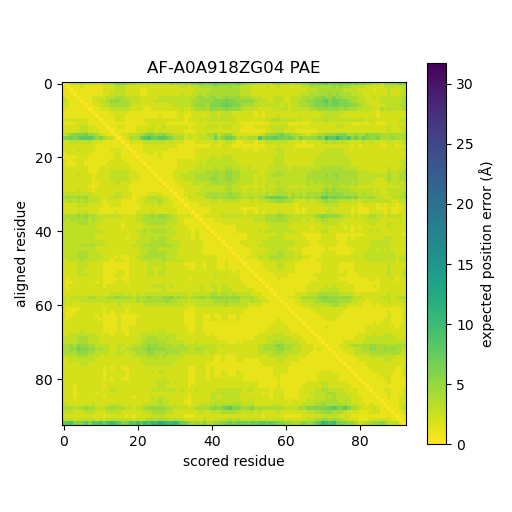3.578 1.00 97.94 82 GLY A N 1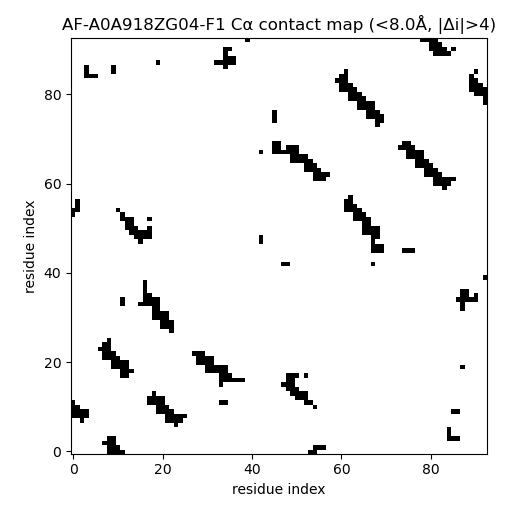
ATOM 623 C CA . GLY A 1 82 ? -8.272 -3.479 -2.841 1.00 97.94 82 GLY A CA 1
ATOM 624 C C . GLY A 1 82 ? -8.157 -4.323 -1.581 1.00 97.94 82 GLY A C 1
ATOM 625 O O . GLY A 1 82 ? -7.540 -5.383 -1.605 1.00 97.94 82 GLY A O 1
ATOM 626 N N . SER A 1 83 ? -8.835 -3.905 -0.515 1.00 97.56 83 SER A N 1
ATOM 627 C CA . SER A 1 83 ? -8.956 -4.675 0.723 1.00 97.56 83 SER A CA 1
ATOM 628 C C . SER A 1 83 ? -10.339 -4.513 1.362 1.00 97.56 83 SER A C 1
ATOM 630 O O . SER A 1 83 ? -10.978 -3.467 1.247 1.00 97.56 83 SER A O 1
ATOM 632 N N . THR A 1 84 ? -10.808 -5.547 2.060 1.00 96.25 84 THR A N 1
ATOM 633 C CA . THR A 1 84 ? -12.037 -5.505 2.873 1.00 96.25 84 THR A CA 1
ATOM 634 C C . THR A 1 84 ? -11.790 -5.082 4.324 1.00 96.25 84 THR A C 1
ATOM 636 O O . THR A 1 84 ? -12.737 -4.700 5.009 1.00 96.25 84 THR A O 1
ATOM 639 N N . THR A 1 85 ? -10.543 -5.110 4.805 1.00 95.75 85 THR A N 1
ATOM 640 C CA . THR A 1 85 ? -10.202 -4.816 6.213 1.00 95.75 85 THR A CA 1
ATOM 641 C C . THR A 1 85 ? -9.245 -3.635 6.381 1.00 95.75 85 THR A C 1
ATOM 643 O O . THR A 1 85 ? -9.241 -3.001 7.434 1.00 95.75 85 THR A O 1
ATOM 646 N N . GLY A 1 86 ? -8.456 -3.312 5.354 1.00 95.56 86 GLY A N 1
ATOM 647 C CA . GLY A 1 86 ? -7.388 -2.311 5.390 1.00 95.56 86 GLY A CA 1
ATOM 648 C C . GLY A 1 86 ? -6.110 -2.780 6.100 1.00 95.56 86 GLY A C 1
ATOM 649 O O . GLY A 1 86 ? -5.194 -1.980 6.292 1.00 95.56 86 GLY A O 1
ATOM 650 N N . GLU A 1 87 ? -6.040 -4.052 6.495 1.00 94.00 87 GLU A N 1
ATOM 651 C CA . GLU A 1 87 ? -4.944 -4.658 7.265 1.00 94.00 87 GLU A CA 1
ATOM 652 C C . GLU A 1 87 ? -3.937 -5.384 6.348 1.00 94.00 87 GLU A C 1
ATOM 654 O O . GLU A 1 87 ? -4.297 -5.752 5.223 1.00 94.00 87 GLU A O 1
ATOM 659 N N . PRO A 1 88 ? -2.695 -5.647 6.796 1.00 91.81 88 PRO A N 1
ATOM 660 C CA . PRO A 1 88 ? -1.767 -6.514 6.067 1.00 91.81 88 PRO A CA 1
ATOM 661 C C . PRO A 1 88 ? -2.404 -7.857 5.668 1.00 91.81 88 PRO A C 1
ATOM 663 O O . PRO A 1 88 ? -3.319 -8.336 6.338 1.00 91.81 88 PRO A O 1
ATOM 666 N N . ASP A 1 89 ? -1.930 -8.458 4.573 1.00 87.25 89 ASP A N 1
ATOM 667 C CA . ASP A 1 89 ? -2.415 -9.735 4.003 1.00 87.25 89 ASP A CA 1
ATOM 668 C C . ASP A 1 89 ? -3.840 -9.721 3.413 1.00 87.25 89 ASP A C 1
ATOM 670 O O . ASP A 1 89 ? -4.270 -10.698 2.804 1.00 87.25 89 ASP A O 1
ATOM 674 N N . SER A 1 90 ? -4.577 -8.617 3.545 1.00 94.25 90 SER A N 1
ATOM 675 C CA . SER A 1 90 ? -5.913 -8.460 2.948 1.00 94.25 90 SER A CA 1
ATOM 676 C C . SER A 1 90 ? -5.920 -7.673 1.634 1.00 94.25 90 SER A C 1
ATOM 678 O O . SER A 1 90 ? -6.970 -7.533 1.002 1.00 94.25 90 SER A O 1
ATOM 680 N N . TRP A 1 91 ? -4.771 -7.110 1.254 1.00 96.25 91 TRP A N 1
ATOM 681 C CA . TRP A 1 91 ? -4.613 -6.328 0.036 1.00 96.25 91 TRP A CA 1
ATOM 682 C C . TRP A 1 91 ? -4.445 -7.248 -1.169 1.00 96.25 91 TRP A C 1
ATOM 684 O O . TRP A 1 91 ? -3.627 -8.164 -1.166 1.00 96.25 91 TRP A O 1
ATOM 694 N N . SER A 1 92 ? -5.230 -6.972 -2.203 1.00 94.56 92 SER A N 1
ATOM 695 C CA . SER A 1 92 ? -5.218 -7.668 -3.487 1.00 94.56 92 SER A CA 1
ATOM 696 C C . SER A 1 92 ? -5.097 -6.646 -4.604 1.00 94.56 92 SER A C 1
ATOM 698 O O . SER A 1 92 ? -5.801 -5.638 -4.572 1.00 94.56 92 SER A O 1
ATOM 700 N N . ASP A 1 93 ? -4.186 -6.893 -5.537 1.00 85.06 93 ASP A N 1
ATOM 701 C CA . ASP A 1 93 ? -4.109 -6.171 -6.811 1.00 85.06 93 ASP A CA 1
ATOM 702 C C . ASP A 1 93 ? -5.267 -6.607 -7.726 1.00 85.06 93 ASP A C 1
ATOM 704 O O . ASP A 1 93 ? -5.500 -7.838 -7.817 1.00 85.06 93 ASP A O 1
#

Nearest PDB structures (foldseek):
  1gyd-assembly1_B  TM=8.812E-01  e=1.457E-06  Cellvibrio japonicus
  4kcb-assembly1_A  TM=9.177E-01  e=2.800E-06  uncultured bacterium
  6a8i-assembly2_B  TM=9.154E-01  e=3.296E-06  Geobacillus thermodenitrificans
  1gyh-assembly6_F  TM=8.663E-01  e=3.481E-06  Cellvibrio japonicus
  1gye-assembly1_B  TM=8.753E-01  e=4.824E-06  Cellvibrio japonicus

Organism: NCBI:txid2014920

InterPro domains:
  IPR006710 Glycoside hydrolase, family 43 [PF04616] (2-93)
  IPR023296 Glycosyl hydrolase, five-bladed beta-propeller domain superfamily [G3DSA:2.115.10.20] (1-93)
  IPR023296 Glycosyl hydrolase, five-bladed beta-propeller domain superfamily [SSF75005] (3-93)
  IPR050727 Glycosyl hydrolase 43 family arabinanases [PTHR43301] (1-92)

Mean predicted aligned error: 2.36 Å

pLDDT: mean 95.96, std 2.9, range [83.88, 98.69]

Radius of gyration: 13.02 Å; Cα contacts (8 Å, |Δi|>4): 215; chains: 1; bounding box: 34×21×36 Å

Solvent-accessible surface area (backbone atoms only — not comparable to full-atom values): 5183 Å² total; per-residue (Å²): 101,46,71,32,90,88,63,37,30,39,33,52,35,62,41,82,27,25,37,29,36,36,20,82,76,78,73,68,68,46,82,62,56,33,36,35,84,70,72,65,78,70,42,71,83,42,24,90,38,33,33,73,46,46,62,52,77,56,96,84,31,32,39,36,39,31,35,26,44,46,93,96,53,84,66,56,47,75,51,64,29,40,17,81,56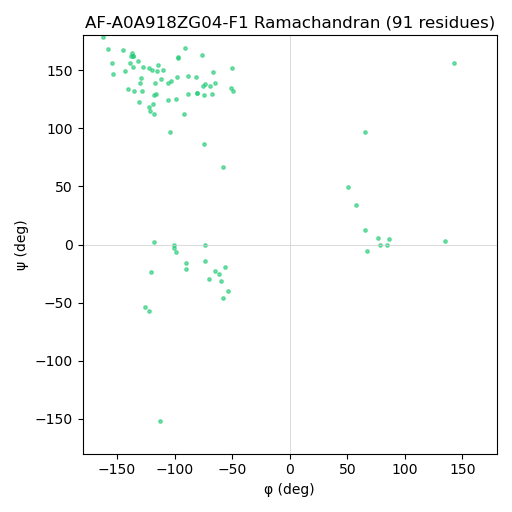,71,48,62,77,46,55,41,117